Protein AF-A0A7X3VZC4-F1 (afdb_monomer_lite)

Sequence (105 aa):
MSDGPVMDLPKALLVDLDDTILDSDSHADEVWLEVCREFAGRLEVVTPEELHCAVMDSRDWLWSDLERAPKGRLDLSQARRDILTRSLARLQISNPPVVGGMADR

Radius of gyration: 20.3 Å; chains: 1; bounding box: 41×30×71 Å

Foldseek 3Di:
DDDDPDPPDDPDDDFDPDPGVDDCPVCVLVVQLVLLCVCVVVQVQDDSVLLSVLLVVLLCVQCVDPVRNVVCVVPVLVSQLSSNVRSCVVVVHDDSVSSVVSSVD

pLDDT: mean 89.45, std 9.64, range [46.28, 97.25]

Structure (mmCIF, N/CA/C/O backbone):
data_AF-A0A7X3VZC4-F1
#
_entry.id   AF-A0A7X3VZC4-F1
#
loop_
_atom_site.group_PDB
_atom_site.id
_atom_site.type_symbol
_atom_site.label_atom_id
_atom_site.label_alt_id
_atom_site.label_comp_id
_atom_site.label_asym_id
_atom_site.label_entity_id
_atom_site.label_seq_id
_atom_site.pdbx_PDB_ins_code
_atom_site.Cartn_x
_atom_site.Cartn_y
_atom_site.Cartn_z
_atom_site.occupancy
_atom_site.B_iso_or_equiv
_atom_site.auth_seq_id
_atom_site.auth_comp_id
_atom_site.auth_asym_id
_atom_site.auth_atom_id
_atom_site.pdbx_PDB_model_num
ATOM 1 N N . MET A 1 1 ? 25.472 15.684 -53.939 1.00 46.28 1 MET A N 1
ATOM 2 C CA . MET A 1 1 ? 24.798 14.646 -53.134 1.00 46.28 1 MET A CA 1
ATOM 3 C C . MET A 1 1 ? 25.190 14.934 -51.699 1.00 46.28 1 MET A C 1
ATOM 5 O O . MET A 1 1 ? 26.353 14.758 -51.374 1.00 46.28 1 MET A O 1
ATOM 9 N N . SER A 1 2 ? 24.303 15.564 -50.926 1.00 51.94 2 SER A N 1
ATOM 10 C CA . SER A 1 2 ? 24.588 15.902 -49.528 1.00 51.94 2 SER A CA 1
ATOM 11 C C . SER A 1 2 ? 24.112 14.739 -48.676 1.00 51.94 2 SER A C 1
ATOM 13 O O . SER A 1 2 ? 22.914 14.467 -48.659 1.00 51.94 2 SER A O 1
ATOM 15 N N . ASP A 1 3 ? 25.042 14.054 -48.022 1.00 63.31 3 ASP A N 1
ATOM 16 C CA . ASP A 1 3 ? 24.713 13.094 -46.974 1.00 63.31 3 ASP A CA 1
ATOM 17 C C . ASP A 1 3 ? 24.221 13.910 -45.770 1.00 63.31 3 ASP A C 1
ATOM 19 O O . ASP A 1 3 ? 24.912 14.818 -45.298 1.00 63.31 3 ASP A O 1
ATOM 23 N N . GLY A 1 4 ? 22.969 13.699 -45.366 1.00 65.31 4 GLY A N 1
ATOM 24 C CA . GLY A 1 4 ? 22.395 14.355 -44.190 1.00 65.31 4 GLY A CA 1
ATOM 25 C C . GLY A 1 4 ? 23.060 13.837 -42.911 1.00 65.31 4 GLY A C 1
ATOM 26 O O . GLY A 1 4 ? 23.643 12.753 -42.932 1.00 65.31 4 GLY A O 1
ATOM 27 N N . PRO A 1 5 ? 22.996 14.574 -41.789 1.00 69.12 5 PRO A N 1
ATOM 28 C CA . PRO A 1 5 ? 23.595 14.113 -40.543 1.00 69.12 5 PRO A CA 1
ATOM 29 C C . PRO A 1 5 ? 23.002 12.753 -40.157 1.00 69.12 5 PRO A C 1
ATOM 31 O O . PRO A 1 5 ? 21.789 12.617 -39.990 1.00 69.12 5 PRO A O 1
ATOM 34 N N . VAL A 1 6 ? 23.868 11.744 -40.032 1.00 69.00 6 VAL A N 1
ATOM 35 C CA . VAL A 1 6 ? 23.504 10.431 -39.498 1.00 69.00 6 VAL A CA 1
ATOM 36 C C . VAL A 1 6 ? 23.068 10.651 -38.054 1.00 69.00 6 VAL A C 1
ATOM 38 O O . VAL A 1 6 ? 23.890 10.951 -37.190 1.00 69.00 6 VAL A O 1
ATOM 41 N N . MET A 1 7 ? 21.764 10.561 -37.795 1.00 73.00 7 MET A N 1
ATOM 42 C CA . MET A 1 7 ? 21.256 10.570 -36.429 1.00 73.00 7 MET A CA 1
ATOM 43 C C . MET A 1 7 ? 21.625 9.238 -35.784 1.00 73.00 7 MET A C 1
ATOM 45 O O . MET A 1 7 ? 21.030 8.202 -36.086 1.00 73.00 7 MET A O 1
ATOM 49 N N . ASP A 1 8 ? 22.640 9.272 -34.926 1.00 84.44 8 ASP A N 1
ATOM 50 C CA . ASP A 1 8 ? 23.080 8.115 -34.158 1.00 84.44 8 ASP A CA 1
ATOM 51 C C . ASP A 1 8 ? 22.070 7.857 -33.030 1.00 84.44 8 ASP A C 1
ATOM 53 O O . ASP A 1 8 ? 22.162 8.389 -31.924 1.00 84.44 8 ASP A O 1
ATOM 57 N N . LEU A 1 9 ? 21.004 7.129 -33.370 1.00 89.12 9 LEU A N 1
ATOM 58 C CA . LEU A 1 9 ? 19.921 6.812 -32.446 1.00 89.12 9 LEU A CA 1
ATOM 59 C C . LEU A 1 9 ? 20.310 5.647 -31.522 1.00 89.12 9 LEU A C 1
ATOM 61 O O . LEU A 1 9 ? 20.984 4.704 -31.965 1.00 89.12 9 LEU A O 1
ATOM 65 N N . PRO A 1 10 ? 19.839 5.661 -30.259 1.00 90.12 10 PRO A N 1
ATOM 66 C CA . PRO A 1 10 ? 20.054 4.554 -29.338 1.00 90.12 10 PRO A CA 1
ATOM 67 C C . PRO A 1 10 ? 19.493 3.254 -29.926 1.00 90.12 10 PRO A C 1
ATOM 69 O O . PRO A 1 10 ? 18.391 3.217 -30.470 1.00 90.12 10 PRO A O 1
ATOM 72 N N . LYS A 1 11 ? 20.270 2.170 -29.821 1.00 92.88 11 LYS A N 1
ATOM 73 C CA . LYS A 1 11 ? 19.905 0.855 -30.383 1.00 92.88 11 LYS A CA 1
ATOM 74 C C . LYS A 1 11 ? 18.805 0.145 -29.594 1.00 92.88 11 LYS A C 1
ATOM 76 O O . LYS A 1 11 ? 18.183 -0.770 -30.122 1.00 92.88 11 LYS A O 1
ATOM 81 N N . ALA A 1 12 ? 18.597 0.543 -28.342 1.00 94.12 12 ALA A N 1
ATOM 82 C CA . ALA A 1 12 ? 17.585 -0.004 -27.455 1.00 94.12 12 ALA A CA 1
ATOM 83 C C . ALA A 1 12 ? 17.129 1.058 -26.449 1.00 94.12 12 ALA A C 1
ATOM 85 O O . ALA A 1 12 ? 17.882 1.975 -26.116 1.00 94.12 12 ALA A O 1
ATOM 86 N N . LEU A 1 13 ? 15.906 0.886 -25.954 1.00 92.62 13 LEU A N 1
ATOM 87 C CA . LEU A 1 13 ? 15.314 1.663 -24.875 1.00 92.62 13 LEU A CA 1
ATOM 88 C C . LEU A 1 13 ? 14.783 0.678 -23.833 1.00 92.62 13 LEU A C 1
ATOM 90 O O . LEU A 1 13 ? 14.026 -0.227 -24.181 1.00 92.62 13 LEU A O 1
ATOM 94 N N . LEU A 1 14 ? 15.186 0.849 -22.575 1.00 93.50 14 LEU A N 1
ATOM 95 C CA . LEU A 1 14 ? 14.507 0.209 -21.455 1.00 93.50 14 LEU A CA 1
ATOM 96 C C . LEU A 1 14 ? 13.426 1.172 -20.982 1.00 93.50 14 LEU A C 1
ATOM 98 O O . LEU A 1 14 ? 13.722 2.322 -20.661 1.00 93.50 14 LEU A O 1
ATOM 102 N N . VAL A 1 15 ? 12.192 0.689 -20.975 1.00 91.94 15 VAL A N 1
ATOM 103 C CA . VAL A 1 15 ? 11.036 1.414 -20.461 1.00 91.94 15 VAL A CA 1
ATOM 104 C C . VAL A 1 15 ? 10.539 0.627 -19.265 1.00 91.94 15 VAL A C 1
ATOM 106 O O . VAL A 1 15 ? 10.390 -0.593 -19.357 1.00 91.94 15 VAL A O 1
ATOM 109 N N . ASP A 1 16 ? 10.351 1.318 -18.149 1.00 86.94 16 ASP A N 1
ATOM 110 C CA . ASP A 1 16 ? 9.706 0.726 -16.985 1.00 86.94 16 ASP A CA 1
ATOM 111 C C . ASP A 1 16 ? 8.225 0.441 -17.291 1.00 86.94 16 ASP A C 1
ATOM 113 O O . ASP A 1 16 ? 7.659 1.004 -18.231 1.00 86.94 16 ASP A O 1
ATOM 117 N N . LEU A 1 17 ? 7.606 -0.481 -16.559 1.00 86.31 17 LEU A N 1
ATOM 118 C CA . LEU A 1 17 ? 6.232 -0.902 -16.835 1.00 86.31 17 LEU A CA 1
ATOM 119 C C . LEU A 1 17 ? 5.222 -0.066 -16.045 1.00 86.31 17 LEU A C 1
ATOM 121 O O . LEU A 1 17 ? 4.391 0.620 -16.645 1.00 86.31 17 LEU A O 1
ATOM 125 N N . ASP A 1 18 ? 5.306 -0.142 -14.721 1.00 80.56 18 ASP A N 1
ATOM 126 C CA . ASP A 1 18 ? 4.370 0.479 -13.785 1.00 80.56 18 ASP A CA 1
ATOM 127 C C . ASP A 1 18 ? 4.602 1.995 -13.725 1.00 80.56 18 ASP A C 1
ATOM 129 O O . ASP A 1 18 ? 5.738 2.471 -13.747 1.00 80.56 18 ASP A O 1
ATOM 133 N N . ASP A 1 19 ? 3.513 2.756 -13.761 1.00 76.88 19 ASP A N 1
ATOM 134 C CA . ASP A 1 19 ? 3.460 4.227 -13.774 1.00 76.88 19 ASP A CA 1
ATOM 135 C C . ASP A 1 19 ? 4.353 4.901 -14.836 1.00 76.88 19 ASP A C 1
ATOM 137 O O . ASP A 1 19 ? 4.678 6.089 -14.773 1.00 76.88 19 ASP A O 1
ATOM 141 N N . THR A 1 20 ? 4.713 4.131 -15.870 1.00 86.31 20 THR A N 1
ATOM 142 C CA . THR A 1 20 ? 5.434 4.567 -17.073 1.00 86.31 20 THR A CA 1
ATOM 143 C C . THR A 1 20 ? 4.675 4.166 -18.338 1.00 86.31 20 THR A C 1
ATOM 145 O O . THR A 1 20 ? 4.476 4.998 -19.225 1.00 86.31 20 THR A O 1
ATOM 148 N N . ILE A 1 21 ? 4.233 2.905 -18.434 1.00 90.69 21 ILE A N 1
ATOM 149 C CA . ILE A 1 21 ? 3.380 2.400 -19.526 1.00 90.69 21 ILE A CA 1
ATOM 150 C C . ILE A 1 21 ? 1.974 2.091 -19.009 1.00 90.69 21 ILE A C 1
ATOM 152 O O . ILE A 1 21 ? 0.991 2.412 -19.679 1.00 90.69 21 ILE A O 1
ATOM 156 N N . LEU A 1 22 ? 1.881 1.435 -17.852 1.00 85.38 22 LEU A N 1
ATOM 157 C CA . LEU A 1 22 ? 0.625 1.145 -17.173 1.00 85.38 22 LEU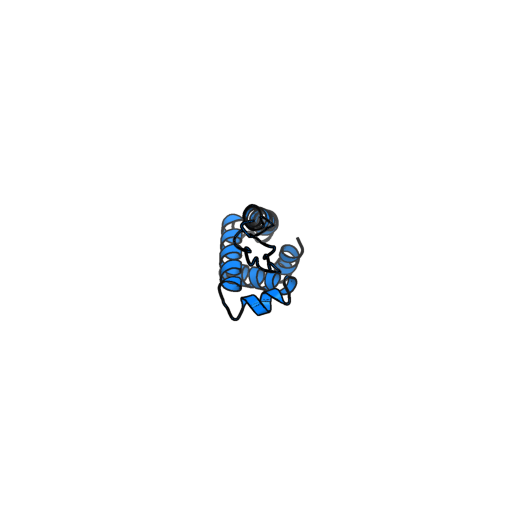 A CA 1
ATOM 158 C C . LEU A 1 22 ? 0.361 2.216 -16.124 1.00 85.38 22 LEU A C 1
ATOM 160 O O . LEU A 1 22 ? 1.275 2.632 -15.430 1.00 85.38 22 LEU A O 1
ATOM 164 N N . ASP A 1 23 ? -0.891 2.639 -16.008 1.00 82.12 23 ASP A N 1
ATOM 165 C CA . ASP A 1 23 ? -1.323 3.527 -14.936 1.00 82.12 23 ASP A CA 1
ATOM 166 C C . ASP A 1 23 ? -1.806 2.668 -13.762 1.00 82.12 23 ASP A C 1
ATOM 168 O O . ASP A 1 23 ? -2.953 2.208 -13.736 1.00 82.12 23 ASP A O 1
ATOM 172 N N . SER A 1 24 ? -0.882 2.363 -12.852 1.00 74.69 24 SER A N 1
ATOM 173 C CA . SER A 1 24 ? -1.145 1.571 -11.651 1.00 74.69 24 SER A CA 1
ATOM 174 C C . SER A 1 24 ? -1.572 2.452 -10.483 1.00 74.69 24 SER A C 1
ATOM 176 O O . SER A 1 24 ? -2.432 2.041 -9.702 1.00 74.69 24 SER A O 1
ATOM 178 N N . ASP A 1 25 ? -1.033 3.663 -10.386 1.00 74.62 25 ASP A N 1
ATOM 179 C CA . ASP A 1 25 ? -1.270 4.575 -9.272 1.00 74.62 25 ASP A CA 1
ATOM 180 C C . ASP A 1 25 ? -2.700 5.127 -9.247 1.00 74.62 25 ASP A C 1
ATOM 182 O O . ASP A 1 25 ? -3.312 5.177 -8.178 1.00 74.62 25 ASP A O 1
ATOM 186 N N . SER A 1 26 ? -3.281 5.491 -10.398 1.00 74.75 26 SER A N 1
ATOM 187 C CA . SER A 1 26 ? -4.600 6.153 -10.429 1.00 74.75 26 SER A CA 1
ATOM 188 C C . SER A 1 26 ? -5.738 5.316 -9.843 1.00 74.75 26 SER A C 1
ATOM 190 O O . SER A 1 26 ? -6.693 5.879 -9.313 1.00 74.75 26 SER A O 1
ATOM 192 N N . HIS A 1 27 ? -5.637 3.986 -9.915 1.00 77.88 27 HIS A N 1
ATOM 193 C CA . HIS A 1 27 ? -6.668 3.066 -9.426 1.00 77.88 27 HIS A CA 1
ATOM 194 C C . HIS A 1 27 ? -6.235 2.302 -8.170 1.00 77.88 27 HIS A C 1
ATOM 196 O O . HIS A 1 27 ? -7.088 1.738 -7.479 1.00 77.88 27 HIS A O 1
ATOM 202 N N . ALA A 1 28 ? -4.937 2.271 -7.842 1.00 82.56 28 ALA A N 1
ATOM 203 C CA . ALA A 1 28 ? -4.443 1.550 -6.672 1.00 82.56 28 ALA A CA 1
ATOM 204 C C . ALA A 1 28 ? -5.101 2.050 -5.382 1.00 82.56 28 ALA A C 1
ATOM 206 O O . ALA A 1 28 ? -5.520 1.240 -4.553 1.00 82.56 28 ALA A O 1
ATOM 207 N N . ASP A 1 29 ? -5.234 3.366 -5.221 1.00 85.50 29 ASP A N 1
ATOM 208 C CA . ASP A 1 29 ? -5.807 3.955 -4.011 1.00 85.50 29 ASP A CA 1
ATOM 209 C C . ASP A 1 29 ? -7.289 3.584 -3.832 1.00 85.50 29 ASP A C 1
ATOM 211 O O . ASP A 1 29 ? -7.706 3.262 -2.714 1.00 85.50 29 ASP A O 1
ATOM 215 N N . GLU A 1 30 ? -8.071 3.552 -4.916 1.00 88.94 30 GLU A N 1
ATOM 216 C CA . GLU A 1 30 ? -9.481 3.142 -4.891 1.00 88.94 30 GLU A CA 1
ATOM 217 C C . GLU A 1 30 ? -9.636 1.657 -4.548 1.00 88.94 30 GLU A C 1
ATOM 219 O O . GLU A 1 30 ? -10.440 1.308 -3.679 1.00 88.94 30 GLU A O 1
ATOM 224 N N . VAL A 1 31 ? -8.820 0.791 -5.159 1.00 91.12 31 VAL A N 1
ATOM 225 C CA . VAL A 1 31 ? -8.798 -0.652 -4.870 1.00 91.12 31 VAL A CA 1
ATOM 226 C C . VAL A 1 31 ? -8.450 -0.902 -3.403 1.00 91.12 31 VAL A C 1
ATOM 228 O O .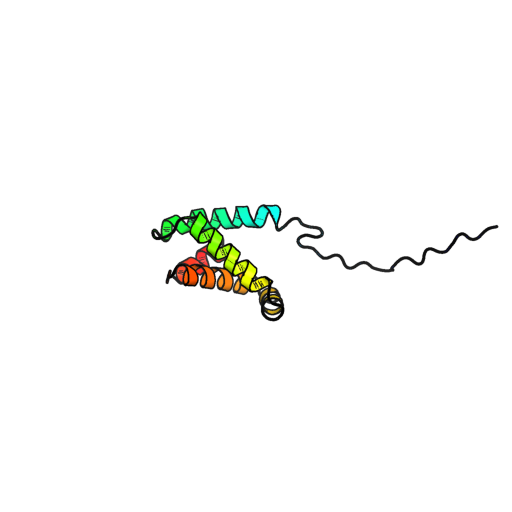 VAL A 1 31 ? -9.114 -1.686 -2.721 1.00 91.12 31 VAL A O 1
ATOM 231 N N . TRP A 1 32 ? -7.452 -0.197 -2.868 1.00 93.44 32 TRP A N 1
ATOM 232 C CA . TRP A 1 32 ? -7.110 -0.294 -1.452 1.00 93.44 32 TRP A CA 1
ATOM 233 C C . TRP A 1 32 ? -8.252 0.156 -0.546 1.00 93.44 32 TRP A C 1
ATOM 235 O O . TRP A 1 32 ? -8.494 -0.469 0.490 1.00 93.44 32 TRP A O 1
ATOM 245 N N . LEU A 1 33 ? -8.971 1.213 -0.919 1.00 94.50 33 LEU A N 1
ATOM 246 C CA . LEU A 1 33 ? -10.103 1.699 -0.142 1.00 94.50 33 LEU A CA 1
ATOM 247 C C . LEU A 1 33 ? -11.270 0.700 -0.155 1.00 94.50 33 LEU A C 1
ATOM 249 O O . LEU A 1 33 ? -11.939 0.533 0.864 1.00 94.50 33 LEU A O 1
ATOM 253 N N . GLU A 1 34 ? -11.503 -0.009 -1.261 1.00 94.69 34 GLU A N 1
ATOM 254 C CA . GLU A 1 34 ? -12.480 -1.104 -1.320 1.00 94.69 34 GLU A CA 1
ATOM 255 C C . GLU A 1 34 ? -12.138 -2.247 -0.363 1.00 94.69 34 GLU A C 1
ATOM 257 O O . GLU A 1 34 ? -13.002 -2.664 0.413 1.00 94.69 34 GLU A O 1
ATOM 262 N N . VAL A 1 35 ? -10.877 -2.692 -0.339 1.00 94.56 35 VAL A N 1
ATOM 263 C CA . VAL A 1 35 ? -10.409 -3.693 0.636 1.00 94.56 35 VAL A CA 1
ATOM 264 C C . VAL A 1 35 ? -10.605 -3.175 2.063 1.00 94.56 35 VAL A C 1
ATOM 266 O O . VAL A 1 35 ? -11.106 -3.889 2.930 1.00 94.56 35 VAL A O 1
ATOM 269 N N . CYS A 1 36 ? -10.283 -1.908 2.328 1.00 95.62 36 CYS A N 1
ATOM 270 C CA . CYS A 1 36 ? -10.479 -1.330 3.656 1.00 95.62 36 CYS A CA 1
ATOM 271 C C . CYS A 1 36 ? -11.961 -1.288 4.055 1.00 95.62 36 CYS A C 1
ATOM 273 O O . CYS A 1 36 ? -12.287 -1.627 5.190 1.00 95.62 36 CYS A O 1
ATOM 275 N N . ARG A 1 37 ? -12.873 -0.954 3.131 1.00 94.81 37 ARG A N 1
ATOM 276 C CA . ARG A 1 37 ? -14.326 -0.999 3.371 1.00 94.81 37 ARG A CA 1
ATOM 277 C C . ARG A 1 37 ? -14.816 -2.406 3.701 1.00 94.81 37 ARG A C 1
ATOM 279 O O . ARG A 1 37 ? -15.612 -2.563 4.624 1.00 94.81 37 ARG A O 1
ATOM 286 N N . GLU A 1 38 ? -14.332 -3.417 2.983 1.00 93.44 38 GLU A N 1
ATOM 287 C CA . GLU A 1 38 ? -14.710 -4.816 3.212 1.00 93.44 38 GLU A CA 1
ATOM 288 C C . GLU A 1 38 ? -14.284 -5.306 4.609 1.00 93.44 38 GLU A C 1
ATOM 290 O O . GLU A 1 38 ? -15.035 -6.012 5.286 1.00 93.44 38 GLU A O 1
ATOM 295 N N . PHE A 1 39 ? -13.096 -4.909 5.073 1.00 93.25 39 PHE A N 1
ATOM 296 C CA . PHE A 1 39 ? -12.511 -5.452 6.300 1.00 93.25 39 PHE A CA 1
ATOM 297 C C . PHE A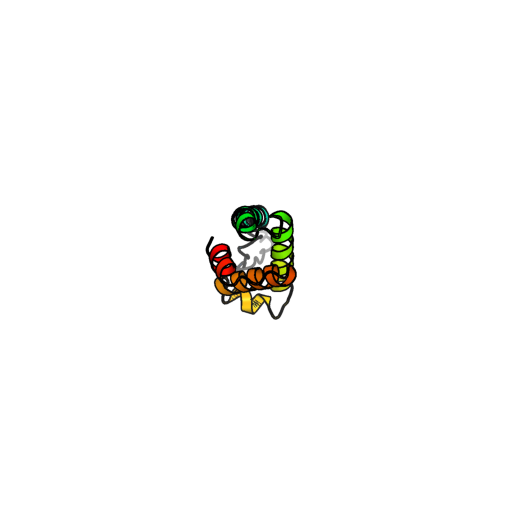 1 39 ? -12.693 -4.580 7.548 1.00 93.25 39 PHE A C 1
ATOM 299 O O . PHE A 1 39 ? -12.733 -5.133 8.647 1.00 93.25 39 PHE A O 1
ATOM 306 N N . ALA A 1 40 ? -12.881 -3.262 7.426 1.00 91.06 40 ALA A N 1
ATOM 307 C CA . ALA A 1 40 ? -13.116 -2.382 8.577 1.00 91.06 40 ALA A CA 1
ATOM 308 C C . ALA A 1 40 ? -14.368 -2.794 9.372 1.00 91.06 40 ALA A C 1
ATOM 310 O O . ALA A 1 40 ? -14.336 -2.833 10.602 1.00 91.06 40 ALA A O 1
ATOM 311 N N . GLY A 1 41 ? -15.428 -3.238 8.683 1.00 83.94 41 GLY A N 1
ATOM 312 C CA . GLY A 1 41 ? -16.634 -3.769 9.328 1.00 83.94 41 GLY A CA 1
ATOM 313 C C . GLY A 1 41 ? -16.391 -5.008 10.202 1.00 83.94 41 GLY A C 1
ATOM 314 O O . GLY A 1 41 ? -17.190 -5.292 11.084 1.00 83.94 41 GLY A O 1
ATOM 315 N N . ARG A 1 42 ? -15.283 -5.733 9.994 1.00 85.81 42 ARG A N 1
ATOM 316 C CA . ARG A 1 42 ? -14.883 -6.907 10.793 1.00 85.81 42 ARG A CA 1
ATOM 317 C C . ARG A 1 42 ? -13.971 -6.549 11.966 1.00 85.81 42 ARG A C 1
ATOM 319 O O . ARG A 1 42 ? -13.739 -7.395 12.827 1.00 85.81 42 ARG A O 1
ATOM 326 N N . LEU A 1 43 ? -13.392 -5.349 11.953 1.00 85.19 43 LEU A N 1
ATOM 327 C CA . LEU A 1 43 ? -12.484 -4.860 12.988 1.00 85.19 43 LEU A CA 1
ATOM 328 C C . LEU A 1 43 ? -13.228 -4.063 14.062 1.00 85.19 43 LEU A C 1
ATOM 330 O O . LEU A 1 43 ? -12.758 -4.035 15.192 1.00 85.19 43 LEU A O 1
ATOM 334 N N . GLU A 1 44 ? -14.364 -3.442 13.721 1.00 76.88 44 GLU A N 1
ATOM 335 C CA . GLU A 1 44 ? -15.285 -2.695 14.607 1.00 76.88 44 GLU A CA 1
ATOM 336 C C . GLU A 1 44 ? -14.679 -1.498 15.374 1.00 76.88 44 GLU A C 1
ATOM 338 O O . GLU A 1 44 ? -15.416 -0.717 15.971 1.00 76.88 44 GLU A O 1
ATOM 343 N N . VAL A 1 45 ? -13.356 -1.317 15.338 1.00 86.50 45 VAL A N 1
ATOM 344 C CA . VAL A 1 45 ? -12.617 -0.295 16.100 1.00 86.50 45 VAL A CA 1
ATOM 345 C C . VAL A 1 45 ? -12.020 0.820 15.240 1.00 86.50 45 VAL A C 1
ATOM 347 O O . VAL A 1 45 ? -11.422 1.738 15.791 1.00 86.50 45 VAL A O 1
ATOM 350 N N . VAL A 1 46 ? -12.155 0.742 13.912 1.00 93.44 46 VAL A N 1
ATOM 351 C CA . VAL A 1 46 ? -11.614 1.723 12.953 1.00 93.44 46 VAL A CA 1
ATOM 352 C C . VAL A 1 46 ? -12.566 1.938 11.785 1.00 93.44 46 VAL A C 1
ATOM 354 O O . VAL A 1 46 ? -13.289 1.021 11.384 1.00 93.44 46 VAL A O 1
ATOM 357 N N . THR A 1 47 ? -12.551 3.139 11.215 1.00 95.50 47 THR A N 1
ATOM 358 C CA . THR A 1 47 ? -13.261 3.426 9.964 1.00 95.50 47 THR A CA 1
ATOM 359 C C . THR A 1 47 ? -12.490 2.878 8.750 1.00 95.50 47 THR A C 1
ATOM 361 O O . THR A 1 47 ? -11.274 2.663 8.827 1.00 95.50 47 THR A O 1
ATOM 364 N N . PRO A 1 48 ? -13.159 2.647 7.602 1.00 95.44 48 PRO A N 1
ATOM 365 C CA . PRO A 1 48 ? -12.475 2.323 6.350 1.00 95.44 48 PRO A CA 1
ATOM 366 C C . PRO A 1 48 ? -11.392 3.338 5.970 1.00 95.44 48 PRO A C 1
ATOM 368 O O . PRO A 1 48 ? -10.338 2.946 5.480 1.00 95.44 48 PRO A O 1
ATOM 371 N N . GLU A 1 49 ? -11.632 4.625 6.219 1.00 96.00 49 GLU A N 1
ATOM 372 C CA . GLU A 1 49 ? -10.715 5.716 5.894 1.00 96.00 49 GLU A CA 1
ATOM 373 C C . GLU A 1 49 ? -9.484 5.717 6.812 1.00 96.00 49 GLU A C 1
ATOM 375 O O . GLU A 1 49 ? -8.365 5.897 6.339 1.00 96.00 49 GLU A O 1
ATOM 380 N N . GLU A 1 50 ? -9.656 5.459 8.112 1.00 96.44 50 GLU A N 1
ATOM 381 C CA . GLU A 1 50 ? -8.538 5.311 9.054 1.00 96.44 50 GLU A CA 1
ATOM 382 C C . GLU A 1 50 ? -7.653 4.113 8.691 1.00 96.44 50 GLU A C 1
ATOM 384 O O . GLU A 1 50 ? -6.421 4.210 8.715 1.00 96.44 50 GLU A O 1
ATOM 389 N N . LEU A 1 51 ? -8.279 2.995 8.310 1.00 96.19 51 LEU A N 1
ATOM 390 C CA . LEU A 1 51 ? -7.569 1.810 7.842 1.00 96.19 51 LEU A CA 1
ATOM 391 C C . LEU A 1 51 ? -6.825 2.087 6.531 1.00 96.19 51 LEU A C 1
ATOM 393 O O . LEU A 1 51 ? -5.645 1.758 6.425 1.00 96.19 51 LEU A O 1
ATOM 397 N N . HIS A 1 52 ? -7.476 2.743 5.569 1.00 96.62 52 HIS A N 1
ATOM 398 C CA . HIS A 1 52 ? -6.873 3.112 4.288 1.00 96.62 52 HIS A CA 1
ATOM 399 C C . HIS A 1 52 ? -5.654 4.014 4.470 1.00 96.62 52 HIS A C 1
ATOM 401 O O . HIS A 1 52 ? -4.575 3.667 3.992 1.00 96.62 52 HIS A O 1
ATOM 407 N N . CYS A 1 53 ? -5.774 5.085 5.259 1.00 96.94 53 CYS A N 1
ATOM 408 C CA . CYS A 1 53 ? -4.650 5.957 5.602 1.00 96.94 53 CYS A CA 1
ATOM 409 C C . CYS A 1 53 ? -3.475 5.167 6.202 1.00 96.94 53 CYS A C 1
ATOM 411 O O . CYS A 1 53 ? -2.328 5.346 5.795 1.00 96.94 53 CYS A O 1
ATOM 413 N N . ALA A 1 54 ? -3.738 4.243 7.133 1.00 96.88 54 ALA A N 1
ATOM 414 C CA . ALA A 1 54 ? -2.685 3.431 7.741 1.00 96.88 54 ALA A CA 1
ATOM 415 C C . ALA A 1 54 ? -2.010 2.466 6.746 1.00 96.88 54 ALA A C 1
ATOM 417 O O . ALA A 1 54 ? -0.811 2.180 6.886 1.00 96.88 54 ALA A O 1
ATOM 418 N N . VAL A 1 55 ? -2.760 1.952 5.765 1.00 96.62 55 VAL A N 1
ATOM 419 C CA . VAL A 1 55 ? -2.234 1.111 4.681 1.00 96.62 55 VAL A CA 1
ATOM 420 C C . VAL A 1 55 ? -1.371 1.943 3.734 1.00 96.62 55 VAL A C 1
ATOM 422 O O . VAL A 1 55 ? -0.242 1.532 3.472 1.00 96.62 55 VAL A O 1
ATOM 425 N N . MET A 1 56 ? -1.830 3.121 3.298 1.00 95.88 56 MET A N 1
ATOM 426 C CA . MET A 1 56 ? -1.062 4.025 2.426 1.00 95.88 56 MET A CA 1
ATOM 427 C C . MET A 1 56 ? 0.247 4.461 3.095 1.00 95.88 56 MET A C 1
ATOM 429 O O . MET A 1 56 ? 1.323 4.244 2.543 1.00 95.88 56 MET A O 1
ATOM 433 N N . ASP A 1 57 ? 0.192 4.897 4.357 1.00 97.19 57 ASP A N 1
ATOM 434 C CA . ASP A 1 57 ? 1.380 5.227 5.159 1.00 97.19 57 ASP A CA 1
ATOM 435 C C . ASP A 1 57 ? 2.382 4.063 5.264 1.00 97.19 57 ASP A C 1
ATOM 437 O O . ASP A 1 57 ? 3.590 4.255 5.434 1.00 97.19 57 ASP A O 1
ATOM 441 N N . SER A 1 58 ? 1.884 2.825 5.280 1.00 97.25 58 SER A N 1
ATOM 442 C CA . SER A 1 58 ? 2.712 1.623 5.409 1.00 97.25 58 SER A CA 1
ATOM 443 C C . SER A 1 58 ? 3.293 1.172 4.078 1.00 97.25 58 SER A C 1
ATOM 445 O O . SER A 1 58 ? 4.452 0.754 4.049 1.00 97.25 58 SER A O 1
ATOM 447 N N . ARG A 1 59 ? 2.528 1.321 2.994 1.00 95.56 59 ARG A N 1
ATOM 448 C CA . ARG A 1 59 ? 2.975 1.158 1.610 1.00 95.56 59 ARG A CA 1
ATOM 449 C C . ARG A 1 59 ? 4.118 2.123 1.320 1.00 95.56 59 ARG A C 1
ATOM 451 O O . ARG A 1 59 ? 5.208 1.686 0.955 1.00 95.56 59 ARG A O 1
ATOM 458 N N . ASP A 1 60 ? 3.903 3.408 1.570 1.00 95.44 60 ASP A N 1
ATOM 459 C CA . ASP A 1 60 ? 4.876 4.454 1.274 1.00 95.44 60 ASP A CA 1
ATOM 460 C C . ASP A 1 60 ? 6.140 4.277 2.120 1.00 95.44 60 ASP A C 1
ATOM 462 O O . ASP A 1 60 ? 7.258 4.384 1.617 1.00 95.44 60 ASP A O 1
ATOM 466 N N . TRP A 1 61 ? 6.001 3.893 3.394 1.00 96.81 61 TRP A N 1
ATOM 467 C CA . TRP A 1 61 ? 7.144 3.540 4.239 1.00 96.81 61 TRP A CA 1
ATOM 468 C C . TRP A 1 61 ? 7.969 2.371 3.677 1.00 96.81 61 TRP A C 1
ATOM 470 O O . TRP A 1 61 ? 9.197 2.381 3.800 1.00 96.81 61 TRP A O 1
ATOM 480 N N . LEU A 1 62 ? 7.333 1.358 3.082 1.00 96.62 62 LEU A N 1
ATOM 481 C CA . LEU A 1 62 ? 8.041 0.212 2.513 1.00 96.62 62 LEU A CA 1
ATOM 482 C C . LEU A 1 62 ? 8.768 0.595 1.217 1.00 96.62 62 LEU A C 1
ATOM 484 O O . LEU A 1 62 ? 9.948 0.272 1.075 1.00 96.62 62 LEU A O 1
ATOM 488 N N . TRP A 1 63 ? 8.099 1.302 0.303 1.00 94.38 63 TRP A N 1
ATOM 489 C CA . TRP A 1 63 ? 8.640 1.590 -1.032 1.00 94.38 63 TRP A CA 1
ATOM 490 C C . TRP A 1 63 ? 9.563 2.813 -1.106 1.00 94.38 63 TRP A C 1
ATOM 492 O O . TRP A 1 63 ? 10.381 2.883 -2.020 1.00 94.38 63 TRP A O 1
ATOM 502 N N . SER A 1 64 ? 9.498 3.736 -0.140 1.00 95.25 64 SER A N 1
ATOM 503 C CA . SER A 1 64 ? 10.367 4.931 -0.088 1.00 95.25 64 SER A CA 1
ATOM 504 C C . SER A 1 64 ? 11.815 4.656 0.331 1.00 95.25 64 SER A C 1
ATOM 506 O O . SER A 1 64 ? 12.656 5.552 0.274 1.00 95.25 64 SER A O 1
ATOM 508 N N . ASP A 1 65 ? 12.133 3.437 0.768 1.00 96.75 65 ASP A N 1
ATOM 509 C CA . ASP A 1 65 ? 13.436 3.097 1.333 1.00 96.75 65 ASP A CA 1
ATOM 510 C C . ASP A 1 65 ? 14.245 2.198 0.401 1.00 96.75 65 ASP A C 1
ATOM 512 O O . ASP A 1 65 ? 13.791 1.138 -0.033 1.00 96.75 65 ASP A O 1
ATOM 516 N N . LEU A 1 66 ? 15.472 2.635 0.112 1.00 94.38 66 LEU A N 1
ATOM 517 C CA . LEU A 1 66 ? 16.365 2.002 -0.858 1.00 94.38 66 LEU A CA 1
ATOM 518 C C . LEU A 1 66 ? 16.833 0.599 -0.442 1.00 94.38 66 LEU A C 1
ATOM 520 O O . LEU A 1 66 ? 17.266 -0.161 -1.300 1.00 94.38 66 LEU A O 1
ATOM 524 N N . GLU A 1 67 ? 16.710 0.228 0.834 1.00 95.06 67 GLU A N 1
ATOM 525 C CA . GLU A 1 67 ? 17.062 -1.100 1.346 1.00 95.06 67 GLU A CA 1
ATOM 526 C C . GLU A 1 67 ? 15.838 -2.024 1.447 1.00 95.06 67 GLU A C 1
ATOM 528 O O . GLU A 1 67 ? 15.943 -3.236 1.226 1.00 95.06 67 GLU A O 1
ATOM 533 N N . ARG A 1 68 ? 14.663 -1.474 1.790 1.00 95.50 68 ARG A N 1
ATOM 534 C CA . ARG A 1 68 ? 13.401 -2.230 1.897 1.00 95.50 68 ARG A CA 1
ATOM 535 C C . ARG A 1 68 ? 12.797 -2.528 0.533 1.00 95.50 68 ARG A C 1
ATOM 537 O O . ARG A 1 68 ? 12.413 -3.669 0.271 1.00 95.50 68 ARG A O 1
ATOM 544 N N . ALA A 1 69 ? 12.738 -1.529 -0.342 1.00 95.19 69 ALA A N 1
ATOM 545 C CA . ALA A 1 69 ? 12.024 -1.626 -1.604 1.00 95.19 69 ALA A CA 1
ATOM 546 C C . ALA A 1 69 ? 12.580 -2.730 -2.530 1.00 95.19 69 ALA A C 1
ATOM 548 O O . ALA A 1 69 ? 11.777 -3.477 -3.090 1.00 95.19 69 ALA A O 1
ATOM 549 N N . PRO A 1 70 ? 13.907 -2.936 -2.681 1.00 94.81 70 PRO A N 1
ATOM 550 C CA . PRO A 1 70 ? 14.423 -4.058 -3.467 1.00 94.81 70 PRO A CA 1
ATOM 551 C C . PRO A 1 70 ? 14.009 -5.421 -2.906 1.00 94.81 70 PRO A C 1
ATOM 553 O O . PRO A 1 70 ? 13.645 -6.304 -3.672 1.00 94.81 70 PRO A O 1
ATOM 556 N N . LYS A 1 71 ? 14.004 -5.587 -1.577 1.00 95.31 71 LYS A N 1
ATOM 557 C CA . LYS A 1 71 ? 13.587 -6.841 -0.927 1.00 95.31 71 LYS A CA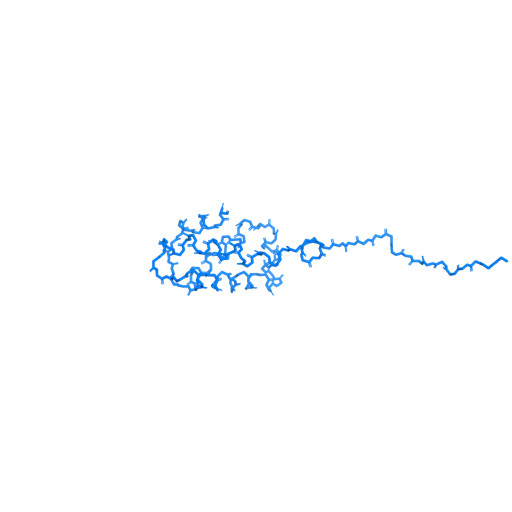 1
ATOM 558 C C . LYS A 1 71 ? 12.098 -7.100 -1.127 1.00 95.31 71 LYS A C 1
ATOM 560 O O . LYS A 1 71 ? 11.723 -8.219 -1.450 1.00 95.31 71 LYS A O 1
ATOM 565 N N . GLY A 1 72 ? 11.272 -6.061 -1.005 1.00 93.50 72 GLY A N 1
ATOM 566 C CA . GLY A 1 72 ? 9.838 -6.155 -1.279 1.00 93.50 72 GLY A CA 1
ATOM 567 C C . GLY A 1 72 ? 9.539 -6.551 -2.727 1.00 93.50 72 GLY A C 1
ATOM 568 O O . GLY A 1 72 ? 8.648 -7.357 -2.967 1.00 93.50 72 GLY A O 1
ATOM 569 N N . ARG A 1 73 ? 10.327 -6.062 -3.696 1.00 93.62 73 ARG A N 1
ATOM 570 C CA . ARG A 1 73 ? 10.187 -6.438 -5.116 1.00 93.62 73 ARG A CA 1
ATOM 571 C C . ARG A 1 73 ? 10.519 -7.908 -5.399 1.00 93.62 73 ARG A C 1
ATOM 573 O O . ARG A 1 73 ? 10.049 -8.436 -6.400 1.00 93.62 73 ARG A O 1
ATOM 580 N N . LEU A 1 74 ? 11.299 -8.573 -4.541 1.00 95.75 74 LEU A N 1
ATOM 581 C CA . LEU A 1 74 ? 11.596 -10.006 -4.680 1.00 95.75 74 LEU A CA 1
ATOM 582 C C . LEU A 1 74 ? 10.409 -10.895 -4.282 1.00 95.75 74 LEU A C 1
ATOM 584 O O . LEU A 1 74 ? 10.303 -12.012 -4.782 1.00 95.75 74 LEU A O 1
ATOM 588 N N . ASP A 1 75 ? 9.530 -10.411 -3.402 1.00 95.44 75 ASP A N 1
ATOM 589 C CA . ASP A 1 75 ? 8.325 -11.120 -2.967 1.00 95.44 75 ASP A CA 1
ATOM 590 C C . ASP A 1 75 ? 7.188 -10.128 -2.681 1.00 95.44 75 ASP A C 1
ATOM 592 O O . ASP A 1 75 ? 6.967 -9.681 -1.552 1.00 95.44 75 ASP A O 1
ATOM 596 N N . LEU A 1 76 ? 6.436 -9.793 -3.733 1.00 92.75 76 LEU A N 1
ATOM 597 C CA . LEU A 1 76 ? 5.309 -8.860 -3.651 1.00 92.75 76 LEU A CA 1
ATOM 598 C C . LEU A 1 76 ? 4.180 -9.370 -2.742 1.00 92.75 76 LEU A C 1
ATOM 600 O O . LEU A 1 76 ? 3.449 -8.568 -2.156 1.00 92.75 76 LEU A O 1
ATOM 604 N N . SER A 1 77 ? 4.031 -10.693 -2.608 1.00 94.44 77 SER A N 1
ATOM 605 C CA . SER A 1 77 ? 3.007 -11.285 -1.740 1.00 94.44 77 SER A CA 1
ATOM 606 C C . SER A 1 77 ? 3.358 -11.054 -0.275 1.00 94.44 77 SER A C 1
ATOM 608 O O . SER A 1 77 ? 2.507 -10.636 0.512 1.00 94.44 77 SER A O 1
ATOM 610 N N . GLN A 1 78 ? 4.620 -11.279 0.094 1.00 95.81 78 GLN A N 1
ATOM 611 C CA . GLN A 1 78 ? 5.098 -10.982 1.438 1.00 95.81 78 GLN A CA 1
ATOM 612 C C . GLN A 1 78 ? 5.101 -9.476 1.713 1.00 95.81 78 GLN A C 1
ATOM 614 O O . GLN A 1 78 ? 4.600 -9.062 2.755 1.00 95.81 78 GLN A O 1
ATOM 619 N N . ALA A 1 79 ? 5.549 -8.645 0.766 1.00 96.56 79 ALA A N 1
ATOM 620 C CA . ALA A 1 79 ? 5.541 -7.189 0.918 1.00 96.56 79 ALA A CA 1
ATOM 621 C C . ALA A 1 79 ? 4.137 -6.647 1.240 1.00 96.56 79 ALA A C 1
ATOM 623 O O . ALA A 1 79 ? 3.974 -5.809 2.127 1.00 96.56 79 ALA A O 1
ATOM 624 N N . ARG A 1 80 ? 3.100 -7.173 0.577 1.00 95.81 80 ARG A N 1
ATOM 625 C CA . ARG A 1 80 ? 1.701 -6.822 0.858 1.00 95.81 80 ARG A CA 1
ATOM 626 C C . ARG A 1 80 ? 1.285 -7.188 2.283 1.00 95.81 80 ARG A C 1
ATOM 628 O O . ARG A 1 80 ? 0.666 -6.377 2.971 1.00 95.81 80 ARG A O 1
ATOM 635 N N . ARG A 1 81 ? 1.649 -8.388 2.748 1.00 96.38 81 ARG A N 1
ATOM 636 C CA . ARG A 1 81 ? 1.382 -8.829 4.128 1.00 96.38 81 ARG A CA 1
ATOM 637 C C . ARG A 1 81 ? 2.130 -7.977 5.148 1.00 96.38 81 ARG A C 1
ATOM 639 O O . ARG A 1 81 ? 1.560 -7.668 6.192 1.00 96.38 81 ARG A O 1
ATOM 646 N N . ASP A 1 82 ? 3.349 -7.545 4.843 1.00 96.56 82 ASP A N 1
ATOM 647 C CA . ASP A 1 82 ? 4.139 -6.667 5.709 1.00 96.56 82 ASP A CA 1
ATOM 648 C C . ASP A 1 82 ? 3.514 -5.269 5.819 1.00 96.56 82 ASP A C 1
ATOM 650 O O . ASP A 1 82 ? 3.392 -4.735 6.924 1.00 96.56 82 ASP A O 1
ATOM 654 N N . ILE A 1 83 ? 3.046 -4.703 4.698 1.00 97.12 83 ILE A N 1
ATOM 655 C CA . ILE A 1 83 ? 2.301 -3.431 4.661 1.00 97.12 83 ILE A CA 1
ATOM 656 C C . ILE A 1 83 ? 1.063 -3.518 5.556 1.00 97.12 83 ILE A C 1
ATOM 658 O O . ILE A 1 83 ? 0.873 -2.676 6.437 1.00 97.12 83 ILE A O 1
ATOM 662 N N . LEU A 1 84 ? 0.251 -4.562 5.377 1.00 96.69 84 LEU A N 1
ATOM 663 C CA . LEU A 1 84 ? -0.968 -4.776 6.155 1.00 96.69 84 LEU A CA 1
ATOM 664 C C . LEU A 1 84 ? -0.664 -4.999 7.640 1.00 96.69 84 LEU A C 1
ATOM 666 O O . LEU A 1 84 ? -1.263 -4.351 8.496 1.00 96.69 84 LEU A O 1
ATOM 670 N N . THR A 1 85 ? 0.323 -5.833 7.961 1.00 96.25 85 THR A N 1
ATOM 671 C CA . THR A 1 85 ? 0.754 -6.080 9.347 1.00 96.25 85 THR A CA 1
ATOM 672 C C . THR A 1 85 ? 1.187 -4.783 10.028 1.00 96.25 85 THR A C 1
ATOM 674 O O . THR A 1 85 ? 0.758 -4.491 11.146 1.00 96.25 85 THR A O 1
ATOM 677 N N . ARG A 1 86 ? 1.990 -3.961 9.343 1.00 96.50 86 ARG A N 1
ATOM 678 C CA . ARG A 1 86 ? 2.418 -2.656 9.855 1.00 96.50 86 ARG A CA 1
ATOM 679 C C . ARG A 1 86 ? 1.241 -1.695 10.029 1.00 96.50 86 ARG A C 1
ATOM 681 O O . ARG A 1 86 ? 1.198 -0.989 11.036 1.00 96.50 86 ARG A O 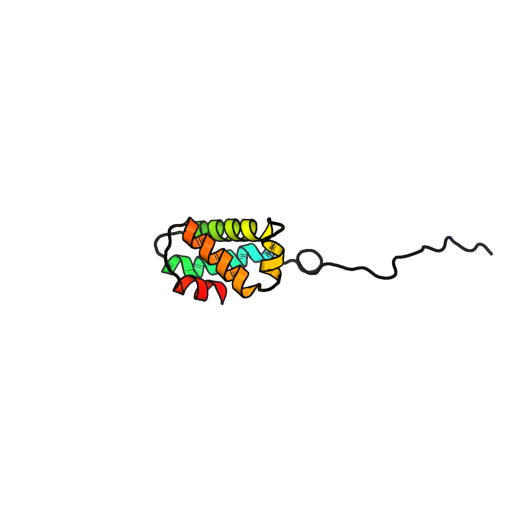1
ATOM 688 N N . SER A 1 87 ? 0.300 -1.667 9.086 1.00 96.50 87 SER A N 1
ATOM 689 C CA . SER A 1 87 ? -0.876 -0.790 9.152 1.00 96.50 87 SER A CA 1
ATOM 690 C C . SER A 1 87 ? -1.739 -1.086 10.383 1.00 96.50 87 SER A C 1
ATOM 692 O O . SER A 1 87 ? -2.041 -0.179 11.155 1.00 96.50 87 SER A O 1
ATOM 694 N N . LEU A 1 88 ? -2.020 -2.364 10.656 1.00 95.62 88 LEU A N 1
ATOM 695 C CA . LEU A 1 88 ? -2.788 -2.783 11.829 1.00 95.62 88 LEU A CA 1
ATOM 696 C C . LEU A 1 88 ? -2.036 -2.501 13.132 1.00 95.62 88 LEU A C 1
ATOM 698 O O . LEU A 1 88 ? -2.633 -2.015 14.090 1.00 95.62 88 LEU A O 1
ATOM 702 N N . ALA A 1 89 ? -0.718 -2.725 13.158 1.00 94.81 89 ALA A N 1
ATOM 703 C CA . ALA A 1 89 ? 0.107 -2.404 14.319 1.00 94.81 89 ALA A CA 1
ATOM 704 C C . ALA A 1 89 ? 0.073 -0.902 14.663 1.00 94.81 89 ALA A C 1
ATOM 706 O O . ALA A 1 89 ? 0.028 -0.547 15.841 1.00 94.81 89 ALA A O 1
ATOM 707 N N . ARG A 1 90 ? 0.036 -0.013 13.658 1.00 94.81 90 ARG A N 1
ATOM 708 C CA . ARG A 1 90 ? -0.121 1.443 13.865 1.00 94.81 90 ARG A CA 1
ATOM 709 C C . ARG A 1 90 ? -1.461 1.808 14.491 1.00 94.81 90 ARG A C 1
ATOM 711 O O . ARG A 1 90 ? -1.511 2.734 15.292 1.00 94.81 90 ARG A O 1
ATOM 718 N N . LEU A 1 91 ? -2.506 1.061 14.152 1.00 94.75 91 LEU A N 1
ATOM 719 C CA . LEU A 1 91 ? -3.854 1.212 14.700 1.00 94.75 91 LEU A CA 1
ATOM 720 C C . LEU A 1 91 ? -4.049 0.439 16.015 1.00 94.75 91 LEU A C 1
ATOM 722 O O . LEU A 1 91 ? -5.154 0.396 16.541 1.00 94.75 91 LEU A O 1
ATOM 726 N N . GLN A 1 92 ? -2.988 -0.174 16.556 1.00 93.94 92 GLN A N 1
ATOM 727 C CA . GLN A 1 92 ? -3.025 -0.999 17.770 1.00 93.94 92 GLN A CA 1
ATOM 728 C C . GLN A 1 92 ? -3.959 -2.221 17.659 1.00 93.94 92 GLN A C 1
ATOM 730 O O . GLN A 1 92 ? -4.431 -2.756 18.663 1.00 93.94 92 GLN A O 1
ATOM 735 N N . ILE A 1 93 ? -4.185 -2.711 16.438 1.00 90.88 93 ILE A N 1
ATOM 736 C CA . ILE A 1 93 ? -5.031 -3.870 16.150 1.00 90.88 93 ILE A CA 1
ATOM 737 C C . ILE A 1 93 ? -4.161 -5.126 16.076 1.00 90.88 93 ILE A C 1
ATOM 739 O O . ILE A 1 93 ? -3.315 -5.271 15.195 1.00 90.88 93 ILE A O 1
ATOM 743 N N . SER A 1 94 ? -4.407 -6.075 16.981 1.00 83.88 94 SER A N 1
ATOM 744 C CA . SER A 1 94 ? -3.777 -7.402 16.956 1.00 83.88 94 SER A CA 1
ATOM 745 C C . SER A 1 94 ? -4.747 -8.440 16.389 1.00 83.88 94 SER A C 1
ATOM 747 O O . SER A 1 94 ? -5.546 -9.005 17.131 1.00 83.88 94 SER A O 1
ATOM 749 N N . ASN A 1 95 ? -4.695 -8.703 15.079 1.00 76.81 95 ASN A N 1
ATOM 750 C CA . ASN A 1 95 ? -5.526 -9.739 14.450 1.00 76.81 95 ASN A CA 1
ATOM 751 C C . ASN A 1 95 ? -4.817 -10.406 13.250 1.00 76.81 95 ASN A C 1
ATOM 753 O O . ASN A 1 95 ? -5.063 -10.035 12.107 1.00 76.81 95 ASN A O 1
ATOM 757 N N . PRO A 1 96 ? -3.933 -11.396 13.471 1.00 72.62 96 PRO A N 1
ATOM 758 C CA . PRO A 1 96 ? -3.164 -12.019 12.388 1.00 72.62 96 PRO A CA 1
ATOM 759 C C . PRO A 1 96 ? -4.011 -12.648 11.259 1.00 72.62 96 PRO A C 1
ATOM 761 O O . PRO A 1 96 ? -3.640 -12.488 10.096 1.00 72.62 96 PRO A O 1
ATOM 764 N N . PRO A 1 97 ? -5.161 -13.305 11.530 1.00 84.94 97 PRO A N 1
ATOM 765 C CA . PRO A 1 97 ? -6.025 -13.835 10.470 1.00 84.94 97 PRO A CA 1
ATOM 766 C C . PRO A 1 97 ? -6.554 -12.791 9.475 1.00 84.94 97 PRO A C 1
ATOM 768 O O . PRO A 1 97 ? -6.764 -13.125 8.309 1.00 84.94 97 PRO A O 1
ATOM 771 N N . VAL A 1 98 ? -6.771 -11.538 9.902 1.00 89.56 98 VAL A N 1
ATOM 772 C CA . VAL A 1 98 ? -7.317 -10.494 9.014 1.00 89.56 98 VAL A CA 1
ATOM 773 C C . VAL A 1 98 ? -6.319 -10.093 7.925 1.00 89.56 98 VAL A C 1
ATOM 775 O O . VAL A 1 98 ? -6.727 -9.807 6.805 1.00 89.56 98 VAL A O 1
ATOM 778 N N . VAL A 1 99 ? -5.015 -10.156 8.224 1.00 92.62 99 VAL A N 1
ATOM 779 C CA . VAL A 1 99 ? -3.939 -9.804 7.284 1.00 92.62 99 VAL A CA 1
ATOM 780 C C . VAL A 1 99 ? -3.969 -10.711 6.062 1.00 92.62 99 VAL A C 1
ATOM 782 O O . VAL A 1 99 ? -3.872 -10.218 4.945 1.00 92.62 99 VAL A O 1
ATOM 785 N N . GLY A 1 100 ? -4.128 -12.024 6.262 1.00 91.94 100 GLY A N 1
ATOM 786 C CA . GLY A 1 100 ? -4.223 -12.975 5.153 1.00 91.94 100 GLY A CA 1
ATOM 787 C C . GLY A 1 100 ? -5.427 -12.678 4.260 1.00 91.94 100 GLY A C 1
ATOM 788 O O . GLY A 1 100 ? -5.276 -12.536 3.054 1.00 91.94 100 GLY A O 1
ATOM 789 N N . GLY A 1 101 ? -6.600 -12.474 4.870 1.00 92.44 101 GLY A N 1
ATOM 790 C CA . GLY A 1 101 ? -7.821 -12.153 4.128 1.00 92.44 101 GLY A CA 1
ATOM 791 C C . GLY A 1 101 ? -7.718 -10.862 3.314 1.00 92.44 101 GLY A C 1
ATOM 792 O O . GLY A 1 101 ? -8.165 -10.837 2.176 1.00 92.44 101 GLY A O 1
ATOM 793 N N . MET A 1 102 ? -7.107 -9.814 3.873 1.00 94.25 102 MET A N 1
ATOM 794 C CA . MET A 1 102 ? -6.894 -8.551 3.159 1.00 94.25 102 MET A CA 1
ATOM 795 C C . MET A 1 102 ? -5.837 -8.673 2.055 1.00 94.25 102 MET A C 1
ATOM 797 O O . MET A 1 102 ? -5.964 -8.039 1.015 1.00 94.25 102 MET A O 1
ATOM 801 N N . ALA A 1 103 ? -4.774 -9.453 2.279 1.00 93.50 103 ALA A N 1
ATOM 802 C CA . ALA A 1 103 ? -3.676 -9.589 1.324 1.00 93.50 103 ALA A CA 1
ATOM 803 C C . ALA A 1 103 ? -4.078 -10.377 0.070 1.00 93.50 103 ALA A C 1
ATOM 805 O O . ALA A 1 103 ? -3.590 -10.077 -1.019 1.00 93.50 103 ALA A O 1
ATOM 806 N N . ASP A 1 104 ? -4.950 -11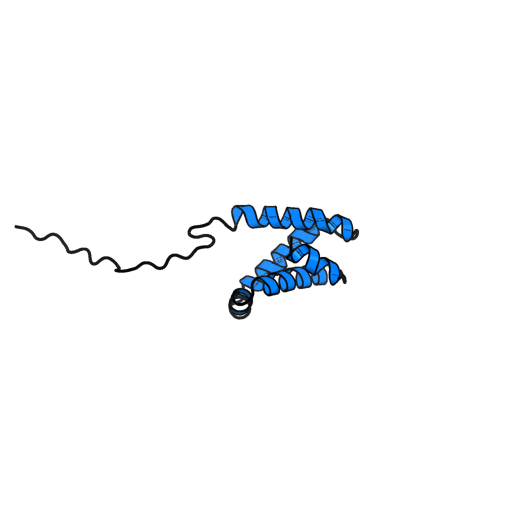.370 0.236 1.00 90.69 104 ASP A N 1
ATOM 807 C CA . ASP A 1 104 ? -5.343 -12.302 -0.821 1.00 90.69 104 ASP A CA 1
ATOM 808 C C . ASP A 1 104 ? -6.626 -11.855 -1.568 1.00 90.69 104 ASP A C 1
ATOM 810 O O . ASP A 1 104 ? -7.167 -12.618 -2.372 1.00 90.69 104 ASP A O 1
ATOM 814 N N . ARG A 1 105 ? -7.121 -10.639 -1.286 1.00 87.19 105 ARG A N 1
ATOM 815 C CA . ARG A 1 105 ? -8.317 -10.040 -1.895 1.00 87.19 105 ARG A CA 1
ATOM 816 C C . ARG A 1 105 ? -8.033 -9.374 -3.240 1.00 87.19 105 ARG A C 1
ATOM 818 O O . ARG A 1 105 ? -8.976 -9.410 -4.071 1.00 87.19 105 ARG A O 1
#

Secondary structure (DSSP, 8-state):
--PPP-----S-----SBTTTB--HHHHHHHHHHHHHHHHHHHSSS-HHHHHHHHHHHHHHHHT-TTHHHHHHH-HHHHHHHHHHHHHHHTT---HHHHHHHHT-